Protein AF-A0AAJ2DRD9-F1 (afdb_monomer)

Structure (mmCIF, N/CA/C/O backbone):
data_AF-A0AAJ2DRD9-F1
#
_entry.id   AF-A0AAJ2DRD9-F1
#
loop_
_atom_site.group_PDB
_atom_site.id
_atom_site.type_symbol
_atom_site.label_atom_id
_atom_site.label_alt_id
_atom_site.label_comp_id
_atom_site.label_asym_id
_atom_site.label_entity_id
_atom_site.label_seq_id
_atom_site.pdbx_PDB_ins_code
_atom_site.Cartn_x
_atom_site.Cartn_y
_atom_site.Cartn_z
_atom_site.occupancy
_atom_site.B_iso_or_equiv
_atom_site.auth_seq_id
_atom_site.auth_comp_id
_atom_site.auth_asym_id
_atom_site.auth_atom_id
_atom_site.pdbx_PDB_model_num
ATOM 1 N N . MET A 1 1 ? 4.488 9.420 4.174 1.00 77.81 1 MET A N 1
ATOM 2 C CA . MET A 1 1 ? 3.344 8.500 4.391 1.00 77.81 1 MET A CA 1
ATOM 3 C C . MET A 1 1 ? 2.368 8.739 3.260 1.00 77.81 1 MET A C 1
ATOM 5 O O . MET A 1 1 ? 2.086 9.896 3.001 1.00 77.81 1 MET A O 1
ATOM 9 N N . ILE A 1 2 ? 1.940 7.695 2.550 1.00 83.69 2 ILE A N 1
ATOM 10 C CA . ILE A 1 2 ? 1.170 7.847 1.300 1.00 83.69 2 ILE A CA 1
ATOM 11 C C . ILE A 1 2 ? -0.336 7.654 1.489 1.00 83.69 2 ILE A C 1
ATOM 13 O O . ILE A 1 2 ? -1.120 8.094 0.657 1.00 83.69 2 ILE A O 1
ATOM 17 N N . GLY A 1 3 ? -0.760 6.971 2.552 1.00 87.75 3 GLY A N 1
ATOM 18 C CA . GLY A 1 3 ? -2.143 6.530 2.674 1.00 87.75 3 GLY A CA 1
ATOM 19 C C . GLY A 1 3 ? -2.391 5.625 3.866 1.00 87.75 3 GLY A C 1
ATOM 20 O O . GLY A 1 3 ? -1.522 5.429 4.719 1.00 87.75 3 GLY A O 1
ATOM 21 N N . THR A 1 4 ? -3.576 5.028 3.869 1.00 90.94 4 THR A N 1
ATOM 22 C CA . THR A 1 4 ? -3.930 3.893 4.724 1.00 90.94 4 THR A CA 1
ATOM 23 C C . THR A 1 4 ? -4.332 2.700 3.874 1.00 90.94 4 THR A C 1
ATOM 25 O O . THR A 1 4 ? -4.742 2.833 2.723 1.00 90.94 4 THR A O 1
ATOM 28 N N . ILE A 1 5 ? -4.186 1.510 4.432 1.00 91.88 5 ILE A N 1
ATOM 29 C CA . ILE A 1 5 ? -4.620 0.257 3.823 1.00 91.88 5 ILE A CA 1
ATOM 30 C C . ILE A 1 5 ? -5.213 -0.626 4.911 1.00 91.88 5 ILE A C 1
ATOM 32 O O . ILE A 1 5 ? -4.848 -0.518 6.077 1.00 91.88 5 ILE A O 1
ATOM 36 N N . THR A 1 6 ? -6.147 -1.488 4.543 1.00 92.44 6 THR A N 1
ATOM 37 C CA . THR A 1 6 ? -6.695 -2.493 5.451 1.00 92.44 6 THR A CA 1
ATOM 38 C C . THR A 1 6 ? -5.719 -3.660 5.584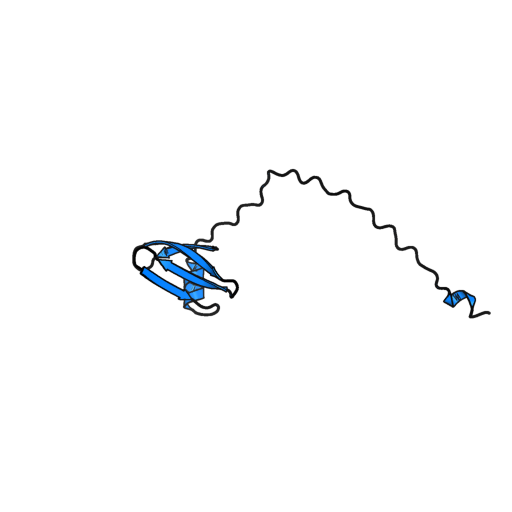 1.00 92.44 6 THR A C 1
ATOM 40 O O . THR A 1 6 ? -5.285 -4.234 4.582 1.00 92.44 6 THR A O 1
ATOM 43 N N . CYS A 1 7 ? -5.373 -4.024 6.817 1.00 90.31 7 CYS A N 1
ATOM 44 C CA . CYS A 1 7 ? -4.547 -5.185 7.108 1.00 90.31 7 CYS A CA 1
ATOM 45 C C . CYS A 1 7 ? -5.241 -6.467 6.631 1.00 90.31 7 CYS A C 1
ATOM 47 O O . CYS A 1 7 ? -6.409 -6.698 6.930 1.00 90.31 7 CYS A O 1
ATOM 49 N N . LEU A 1 8 ? -4.509 -7.329 5.924 1.00 85.75 8 LEU A N 1
ATOM 50 C CA . LEU A 1 8 ? -5.050 -8.591 5.401 1.00 85.75 8 LEU A CA 1
ATOM 51 C C . LEU A 1 8 ? -5.214 -9.676 6.469 1.00 85.75 8 LEU A C 1
ATOM 53 O O . LEU A 1 8 ? -5.918 -10.648 6.226 1.00 85.75 8 LEU A O 1
ATOM 57 N N . CYS A 1 9 ? -4.558 -9.518 7.620 1.00 87.44 9 CYS A N 1
ATOM 58 C CA . CYS A 1 9 ? -4.628 -10.475 8.719 1.00 87.44 9 CYS A CA 1
ATOM 59 C C . CYS A 1 9 ? -5.736 -10.100 9.714 1.00 87.44 9 CYS A C 1
ATOM 61 O O . CYS A 1 9 ? -6.641 -10.891 9.949 1.00 87.44 9 CYS A O 1
ATOM 63 N N . CYS A 1 10 ? -5.704 -8.877 10.258 1.00 90.50 10 CYS A N 1
ATOM 64 C CA . CYS A 1 10 ? -6.634 -8.445 11.308 1.00 90.50 10 CYS A CA 1
ATOM 65 C C . CYS A 1 10 ? -7.746 -7.490 10.845 1.00 90.50 10 CYS A C 1
ATOM 67 O O . CYS A 1 10 ? -8.630 -7.176 11.633 1.00 90.50 10 CYS A O 1
ATOM 69 N N . GLY A 1 11 ? -7.722 -6.999 9.602 1.00 89.31 11 GLY A N 1
ATOM 70 C CA . GLY A 1 11 ? -8.750 -6.084 9.088 1.00 89.31 11 GLY A CA 1
ATOM 71 C C . GLY A 1 11 ? -8.643 -4.631 9.567 1.00 89.31 11 GLY A C 1
ATOM 72 O O . GLY A 1 11 ? -9.429 -3.793 9.132 1.00 89.31 11 GLY A O 1
ATOM 73 N N . GLU A 1 12 ? -7.666 -4.297 10.412 1.00 89.88 12 GLU A N 1
ATOM 74 C CA . GLU A 1 12 ? -7.468 -2.927 10.898 1.00 89.88 12 GLU A CA 1
ATOM 75 C C . GLU A 1 12 ? -6.871 -1.995 9.841 1.00 89.88 12 GLU A C 1
ATOM 77 O O . GLU A 1 12 ? -6.120 -2.419 8.956 1.00 89.88 12 GLU A O 1
ATOM 82 N N . LYS A 1 13 ? -7.164 -0.695 9.946 1.00 90.12 13 LYS A N 1
ATOM 83 C CA . LYS A 1 13 ? -6.558 0.318 9.068 1.00 90.12 13 LYS A CA 1
ATOM 84 C C . LYS A 1 13 ? -5.134 0.617 9.525 1.00 90.12 13 LYS A C 1
ATOM 86 O O . LYS A 1 13 ? -4.913 1.100 10.631 1.00 90.12 13 LYS A O 1
ATOM 91 N N . ILE A 1 14 ? -4.171 0.374 8.646 1.00 91.38 14 ILE A N 1
ATOM 92 C CA . ILE A 1 14 ? -2.744 0.561 8.906 1.00 91.38 14 ILE A CA 1
ATOM 93 C C . ILE A 1 14 ? -2.144 1.625 7.983 1.00 91.38 14 ILE A C 1
ATOM 95 O O . ILE A 1 14 ? -2.596 1.792 6.844 1.00 91.38 14 ILE A O 1
ATOM 99 N N . PRO A 1 15 ? -1.137 2.374 8.459 1.00 89.44 15 PRO A N 1
ATOM 100 C CA . PRO A 1 15 ? -0.486 3.398 7.660 1.00 89.44 15 PRO A CA 1
ATOM 101 C C . PRO A 1 15 ? 0.359 2.762 6.552 1.00 89.44 15 PRO A C 1
ATOM 103 O O . PRO A 1 15 ? 1.210 1.916 6.813 1.00 89.44 15 PRO A O 1
ATOM 106 N N . ALA A 1 16 ? 0.170 3.216 5.314 1.00 91.31 16 ALA A N 1
ATOM 107 C CA . ALA A 1 16 ? 1.032 2.860 4.196 1.00 91.31 16 ALA A CA 1
ATOM 108 C C . ALA A 1 16 ? 2.144 3.908 4.048 1.00 91.31 16 ALA A C 1
ATOM 110 O O . ALA A 1 16 ? 1.889 5.106 3.856 1.00 91.31 16 ALA A O 1
ATOM 111 N N . LYS A 1 17 ? 3.398 3.464 4.139 1.00 90.81 17 LYS A N 1
ATOM 112 C CA . LYS A 1 17 ? 4.591 4.298 3.968 1.00 90.81 17 LYS A CA 1
ATOM 113 C C . LYS A 1 17 ? 5.288 3.918 2.665 1.00 90.81 17 LYS A C 1
ATOM 115 O O . LYS A 1 17 ? 5.314 2.756 2.276 1.00 90.81 17 LYS A O 1
ATOM 120 N N . GLN A 1 18 ? 5.833 4.913 1.979 1.00 91.00 18 GLN A N 1
ATOM 121 C CA . GLN A 1 18 ? 6.671 4.704 0.807 1.00 91.00 18 GLN A CA 1
ATOM 122 C C . GLN A 1 18 ? 8.000 5.409 1.053 1.00 91.00 18 GLN A C 1
ATOM 124 O O . GLN A 1 18 ? 7.999 6.568 1.472 1.00 91.00 18 GLN A O 1
ATOM 129 N N . ASN A 1 19 ? 9.101 4.695 0.837 1.00 89.56 19 ASN A N 1
ATOM 130 C CA . ASN A 1 19 ? 10.451 5.247 0.952 1.00 89.56 19 ASN A CA 1
ATOM 131 C C . ASN A 1 19 ? 10.852 5.964 -0.345 1.00 89.56 19 ASN A C 1
ATOM 133 O O . ASN A 1 19 ? 10.220 5.772 -1.382 1.00 89.56 19 ASN A O 1
ATOM 137 N N . GLU A 1 20 ? 11.949 6.722 -0.312 1.00 87.19 20 GLU A N 1
ATOM 138 C CA . GLU A 1 20 ? 12.491 7.459 -1.471 1.00 87.19 20 GLU A CA 1
ATOM 139 C C . GLU A 1 20 ? 12.768 6.558 -2.685 1.00 87.19 20 GLU A C 1
ATOM 141 O O . GLU A 1 20 ? 12.562 6.952 -3.827 1.00 87.19 20 GLU A O 1
ATOM 146 N N . LEU A 1 21 ? 13.146 5.300 -2.440 1.00 87.00 21 LEU A N 1
ATOM 147 C CA . LEU A 1 21 ? 13.368 4.285 -3.477 1.00 87.00 21 LEU A CA 1
ATOM 148 C C . LEU A 1 21 ? 12.065 3.712 -4.071 1.00 87.00 21 LEU A C 1
ATOM 150 O O . LEU A 1 21 ? 12.100 2.779 -4.869 1.00 87.00 21 LEU A O 1
ATOM 154 N N . GLY A 1 22 ? 10.902 4.208 -3.647 1.00 86.75 22 GLY A N 1
ATOM 155 C CA .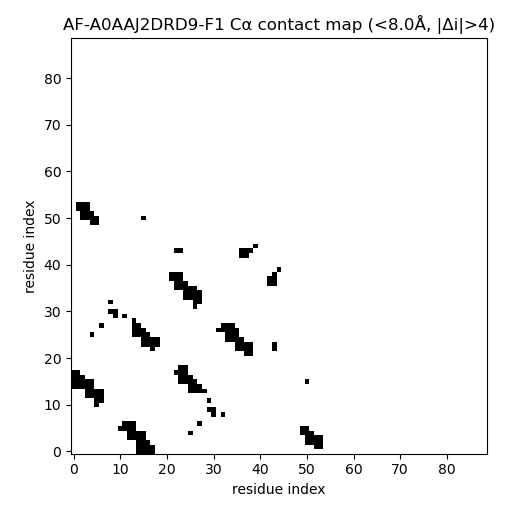 GLY A 1 22 ? 9.590 3.758 -4.104 1.00 86.75 22 GLY A CA 1
ATOM 156 C C . GLY A 1 22 ? 9.091 2.480 -3.433 1.00 86.75 22 GLY A C 1
ATOM 157 O O . GLY A 1 22 ? 7.996 2.016 -3.757 1.00 86.75 22 GLY A O 1
ATOM 158 N N . THR A 1 23 ? 9.845 1.908 -2.493 1.00 90.44 23 THR A N 1
ATOM 159 C CA . THR A 1 23 ? 9.416 0.698 -1.795 1.00 90.44 23 THR A CA 1
ATOM 160 C C . THR A 1 23 ? 8.299 0.972 -0.799 1.00 90.44 23 THR A C 1
ATOM 162 O O . THR A 1 23 ? 8.360 1.942 -0.046 1.00 90.44 23 THR A O 1
ATOM 165 N N . LEU A 1 24 ? 7.295 0.096 -0.802 1.00 91.12 24 LEU A N 1
ATOM 166 C CA . LEU A 1 24 ? 6.117 0.188 0.047 1.00 91.12 24 LEU A CA 1
ATOM 167 C C . LEU A 1 24 ? 6.333 -0.605 1.340 1.00 91.12 24 LEU A C 1
ATOM 169 O O . LEU A 1 24 ? 6.635 -1.798 1.282 1.00 91.12 24 LEU A O 1
ATOM 173 N N . ASP A 1 25 ? 6.149 0.065 2.472 1.00 91.75 25 ASP A N 1
ATOM 174 C CA . ASP A 1 25 ? 6.146 -0.504 3.817 1.00 91.75 25 ASP A CA 1
ATOM 175 C C . ASP A 1 25 ? 4.738 -0.382 4.405 1.00 91.75 25 ASP A C 1
ATOM 177 O O . ASP A 1 25 ? 4.177 0.714 4.534 1.00 91.75 25 ASP A O 1
ATOM 181 N N . VAL A 1 26 ? 4.155 -1.537 4.702 1.00 89.56 26 VAL A N 1
ATOM 182 C CA . VAL A 1 26 ? 2.829 -1.704 5.284 1.00 89.56 26 VAL A CA 1
ATOM 183 C C . VAL A 1 26 ? 2.977 -2.679 6.447 1.00 89.56 26 VAL A C 1
ATOM 185 O O . VAL A 1 26 ? 2.718 -3.875 6.338 1.00 89.56 26 VAL A O 1
ATOM 188 N N . SER A 1 27 ? 3.462 -2.158 7.565 1.00 90.38 27 SER A N 1
ATOM 189 C CA . SER A 1 27 ? 3.641 -2.923 8.797 1.00 90.38 27 SER A CA 1
ATOM 190 C C . SER A 1 27 ? 2.444 -2.707 9.722 1.00 90.38 27 SER A C 1
ATOM 192 O O . SER A 1 27 ? 2.103 -1.571 10.057 1.00 90.38 27 SER A O 1
ATOM 194 N N . CYS A 1 28 ? 1.767 -3.791 10.109 1.00 90.62 28 CYS A N 1
ATOM 195 C CA . CYS A 1 28 ? 0.639 -3.722 11.035 1.00 90.62 28 CYS A CA 1
ATOM 196 C C . CYS A 1 28 ? 1.118 -3.804 12.486 1.00 90.62 28 CYS A C 1
ATOM 198 O O . CYS A 1 28 ? 1.631 -4.838 12.892 1.00 90.62 28 CYS A O 1
ATOM 200 N N . ASN A 1 29 ? 0.866 -2.760 13.279 1.00 87.75 29 ASN A N 1
ATOM 201 C CA . ASN A 1 29 ? 1.206 -2.721 14.708 1.00 87.75 29 ASN A CA 1
ATOM 202 C C . ASN A 1 29 ? 0.306 -3.595 15.603 1.00 87.75 29 ASN A C 1
ATOM 204 O O . ASN A 1 29 ? 0.586 -3.723 16.788 1.00 87.75 29 ASN A O 1
ATOM 208 N N . TRP A 1 30 ? -0.802 -4.131 15.081 1.00 89.75 30 TRP A N 1
ATOM 209 C CA . TRP A 1 30 ? -1.761 -4.911 15.876 1.00 89.75 30 TRP A CA 1
ATOM 210 C C . TRP A 1 30 ? -1.479 -6.408 15.842 1.00 89.75 30 TRP A C 1
ATOM 212 O O . TRP A 1 30 ? -1.613 -7.088 16.850 1.00 89.75 30 TRP A O 1
ATOM 222 N N . CYS A 1 31 ? -1.135 -6.924 14.664 1.00 91.94 31 CYS A N 1
ATOM 223 C CA . CYS A 1 31 ? -0.861 -8.343 14.454 1.00 91.94 31 CYS A CA 1
ATOM 224 C C . CYS A 1 31 ? 0.609 -8.612 14.106 1.00 91.94 31 CYS A C 1
ATOM 226 O O . CYS A 1 31 ? 0.913 -9.697 13.618 1.00 91.94 31 CYS A O 1
ATOM 228 N N . ASP A 1 32 ? 1.477 -7.604 14.257 1.00 89.69 32 ASP A N 1
ATOM 229 C CA . ASP A 1 32 ? 2.917 -7.649 13.972 1.00 89.69 32 ASP A CA 1
ATOM 230 C C . ASP A 1 32 ? 3.261 -8.275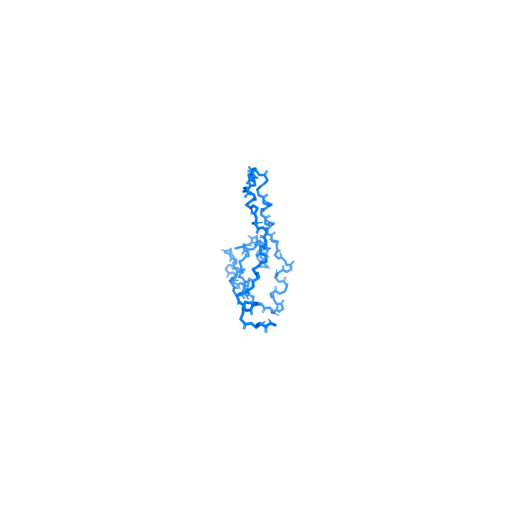 12.617 1.00 89.69 32 ASP A C 1
ATOM 232 O O . ASP A 1 32 ? 4.237 -9.007 12.469 1.00 89.69 32 ASP A O 1
ATOM 236 N N . MET A 1 33 ? 2.438 -7.998 11.602 1.00 87.38 33 MET A N 1
ATOM 237 C CA . MET A 1 33 ? 2.659 -8.510 10.254 1.00 87.38 33 MET A CA 1
ATOM 238 C C . MET A 1 33 ? 3.439 -7.472 9.441 1.00 87.38 33 MET A C 1
ATOM 240 O O . MET A 1 33 ? 2.850 -6.457 9.041 1.00 87.38 33 MET A O 1
ATOM 244 N N . PRO A 1 34 ? 4.739 -7.699 9.170 1.00 89.69 34 PRO A N 1
ATOM 245 C CA 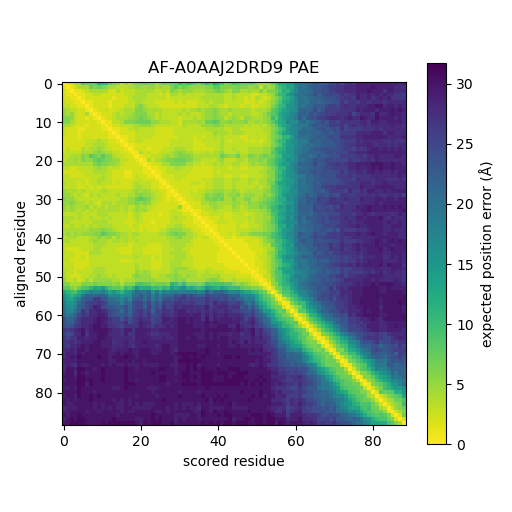. PRO A 1 34 ? 5.502 -6.844 8.282 1.00 89.69 34 PRO A CA 1
ATOM 246 C C . PRO A 1 34 ? 5.168 -7.197 6.833 1.00 89.69 34 PRO A C 1
ATOM 248 O O . PRO A 1 34 ? 5.340 -8.337 6.397 1.00 89.69 34 PRO A O 1
ATOM 251 N N . VAL A 1 35 ? 4.720 -6.215 6.057 1.00 89.44 35 VAL A N 1
ATOM 252 C CA . VAL A 1 35 ? 4.555 -6.373 4.611 1.00 89.44 35 VAL A CA 1
ATOM 253 C C . VAL A 1 35 ? 5.397 -5.326 3.907 1.00 89.44 35 VAL A C 1
ATOM 255 O O . VAL A 1 35 ? 5.138 -4.128 3.986 1.00 89.44 35 VAL A O 1
ATOM 258 N N . TYR A 1 36 ? 6.406 -5.802 3.183 1.00 91.38 36 TYR A N 1
ATOM 259 C CA . TYR A 1 36 ? 7.319 -4.966 2.419 1.00 91.38 36 TYR A CA 1
ATOM 260 C C . TYR A 1 36 ? 7.298 -5.381 0.954 1.00 91.38 36 TYR A C 1
ATOM 262 O O . TYR A 1 36 ? 7.465 -6.558 0.628 1.00 91.38 36 TYR A O 1
ATOM 270 N N . ALA A 1 37 ? 7.098 -4.422 0.052 1.00 92.12 37 ALA A N 1
ATOM 271 C CA . ALA A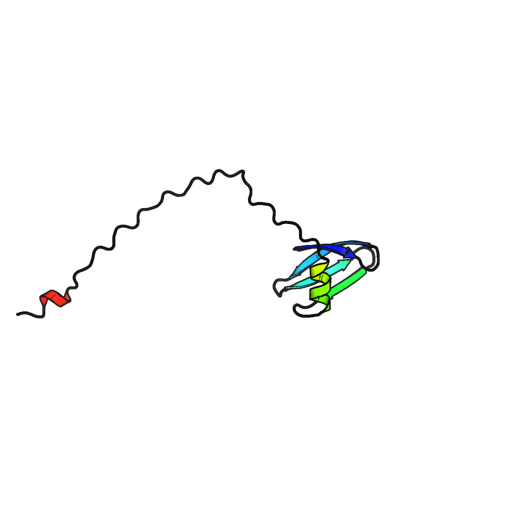 1 37 ? 6.950 -4.717 -1.367 1.00 92.12 37 ALA A CA 1
ATOM 272 C C . ALA A 1 37 ? 7.754 -3.758 -2.243 1.00 92.12 37 ALA A C 1
ATOM 274 O O . ALA A 1 37 ? 7.385 -2.590 -2.419 1.00 92.12 37 ALA A O 1
ATOM 275 N N . LYS A 1 38 ? 8.836 -4.290 -2.833 1.00 92.31 38 LYS A N 1
ATOM 276 C CA . LYS A 1 38 ? 9.728 -3.581 -3.765 1.00 92.31 38 LYS A CA 1
ATOM 277 C C . LYS A 1 38 ? 8.979 -3.077 -5.002 1.00 92.31 38 LYS A C 1
ATOM 279 O O . LYS A 1 38 ? 8.097 -3.795 -5.496 1.00 92.31 38 LYS A O 1
ATOM 284 N N . PRO A 1 39 ? 9.354 -1.903 -5.538 1.00 90.88 39 PRO A N 1
ATOM 285 C CA . PRO A 1 39 ? 8.758 -1.383 -6.763 1.00 90.88 39 PRO A CA 1
ATOM 286 C C . PRO A 1 39 ? 8.897 -2.399 -7.906 1.00 90.88 39 PRO A C 1
ATOM 288 O O . PRO A 1 39 ? 9.887 -3.121 -8.003 1.00 90.88 39 PRO A O 1
ATOM 291 N N . GLY A 1 40 ? 7.864 -2.503 -8.743 1.00 88.25 40 GLY A N 1
ATOM 292 C CA . GLY A 1 40 ? 7.817 -3.440 -9.874 1.00 88.25 40 GLY A CA 1
ATOM 293 C C . GLY A 1 40 ? 7.357 -4.865 -9.537 1.00 88.25 40 GLY A C 1
ATOM 294 O O . GLY A 1 40 ? 6.926 -5.583 -10.440 1.00 88.25 40 GLY A O 1
ATOM 295 N N . SER A 1 41 ? 7.354 -5.268 -8.262 1.00 92.44 41 SER A N 1
ATOM 296 C CA . SER A 1 41 ? 6.837 -6.581 -7.853 1.00 92.44 41 SER A CA 1
ATOM 297 C C . SER A 1 41 ? 5.311 -6.680 -8.000 1.00 92.44 41 SER A C 1
ATOM 299 O O . SER A 1 41 ? 4.586 -5.686 -7.900 1.00 92.44 41 SER A O 1
ATOM 301 N N . ALA A 1 42 ? 4.794 -7.898 -8.200 1.00 91.25 42 ALA A N 1
ATOM 302 C CA . ALA A 1 42 ? 3.349 -8.140 -8.239 1.00 91.25 42 ALA A CA 1
ATOM 303 C C . ALA A 1 42 ? 2.667 -7.739 -6.917 1.00 91.25 42 ALA A C 1
ATOM 305 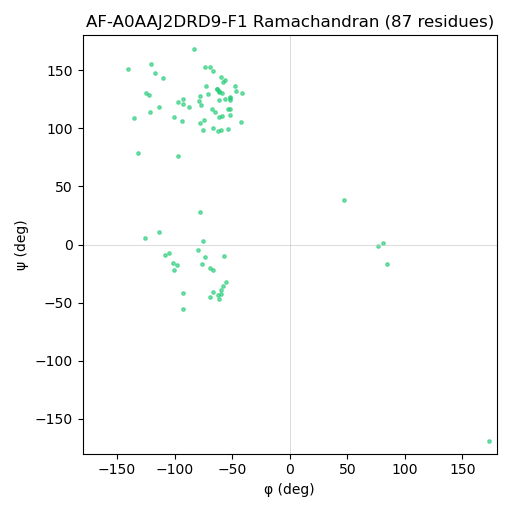O O . ALA A 1 42 ? 1.604 -7.118 -6.935 1.00 91.25 42 ALA A O 1
ATOM 306 N N . ALA A 1 43 ? 3.322 -8.010 -5.782 1.00 88.19 43 ALA A N 1
ATOM 307 C CA . ALA A 1 43 ? 2.861 -7.596 -4.459 1.00 88.19 43 ALA A CA 1
ATOM 308 C C . ALA A 1 43 ? 2.735 -6.071 -4.356 1.00 88.19 43 ALA A C 1
ATOM 310 O O . ALA A 1 43 ? 1.724 -5.570 -3.877 1.00 88.19 43 ALA A O 1
ATOM 311 N N . HIS A 1 44 ? 3.709 -5.323 -4.879 1.00 91.69 44 HIS A N 1
ATOM 312 C CA . HIS A 1 44 ? 3.666 -3.863 -4.868 1.00 91.69 44 HIS A CA 1
ATOM 313 C C . HIS A 1 44 ? 2.484 -3.316 -5.670 1.00 91.69 44 HIS A C 1
ATOM 315 O O . HIS A 1 44 ? 1.781 -2.436 -5.185 1.00 91.69 44 HIS A O 1
ATOM 321 N N . LYS A 1 45 ? 2.211 -3.874 -6.858 1.00 89.25 45 LYS A N 1
ATOM 322 C CA . LYS A 1 45 ? 1.047 -3.486 -7.675 1.00 89.25 45 LYS A CA 1
ATOM 323 C C . LYS A 1 45 ? -0.274 -3.752 -6.947 1.00 89.25 45 LYS A C 1
ATOM 325 O O . LYS A 1 45 ? -1.133 -2.878 -6.899 1.00 89.25 45 LYS A O 1
ATOM 330 N N . GLN A 1 46 ? -0.413 -4.938 -6.354 1.00 90.69 46 GLN A N 1
ATOM 331 C CA . GLN A 1 46 ? -1.622 -5.341 -5.629 1.00 90.69 46 GLN A CA 1
ATOM 332 C C . GLN A 1 46 ? -1.846 -4.508 -4.361 1.00 90.69 46 GLN A C 1
ATOM 334 O O . GLN A 1 46 ? -2.970 -4.100 -4.080 1.00 90.69 46 GLN A O 1
ATOM 339 N N . LEU A 1 47 ? -0.784 -4.220 -3.608 1.00 88.19 47 LEU A N 1
ATOM 340 C CA . LEU A 1 47 ? -0.873 -3.389 -2.410 1.00 88.19 47 LEU A CA 1
ATOM 341 C C . LEU A 1 47 ? -1.180 -1.937 -2.775 1.00 88.19 47 LEU A C 1
ATOM 343 O O . LEU A 1 47 ? -2.099 -1.364 -2.205 1.00 88.19 47 LEU A O 1
ATOM 347 N N . MET A 1 48 ? -0.504 -1.369 -3.777 1.00 87.44 48 MET A N 1
ATOM 348 C CA . MET A 1 48 ? -0.787 -0.014 -4.263 1.00 87.44 48 MET A CA 1
ATOM 349 C C . MET A 1 48 ? -2.231 0.165 -4.738 1.00 87.44 48 MET A C 1
ATOM 351 O O . MET A 1 48 ? -2.801 1.226 -4.513 1.00 87.44 48 MET A O 1
ATOM 355 N N . ALA A 1 49 ? -2.835 -0.858 -5.350 1.00 87.94 49 ALA A N 1
ATOM 356 C CA . ALA A 1 49 ? -4.242 -0.824 -5.755 1.00 87.94 49 ALA A CA 1
ATOM 357 C C . ALA A 1 49 ? -5.219 -0.777 -4.564 1.00 87.94 49 ALA A C 1
ATOM 359 O O . ALA A 1 49 ? -6.363 -0.363 -4.723 1.00 87.94 49 ALA A O 1
ATOM 360 N N . ARG A 1 50 ? -4.781 -1.207 -3.375 1.00 86.19 50 ARG A N 1
ATOM 361 C CA . ARG A 1 50 ? -5.589 -1.252 -2.145 1.00 86.19 50 ARG A CA 1
ATOM 362 C C . ARG A 1 50 ? -5.301 -0.101 -1.186 1.00 86.19 50 ARG A C 1
ATOM 364 O O . ARG A 1 50 ? -6.084 0.120 -0.265 1.00 86.19 50 ARG A O 1
ATOM 371 N N . VAL A 1 51 ? -4.188 0.611 -1.366 1.00 87.88 51 VAL A N 1
ATOM 372 C CA . VAL A 1 51 ? -3.872 1.793 -0.560 1.00 87.88 51 VAL A CA 1
ATOM 373 C C . VAL A 1 51 ? -4.871 2.897 -0.890 1.00 87.88 51 VAL A C 1
ATOM 375 O O . VAL A 1 51 ? -4.897 3.425 -2.001 1.00 87.88 51 VAL A O 1
ATOM 378 N N . GLN A 1 52 ? -5.651 3.294 0.110 1.00 84.94 52 GLN A N 1
ATOM 379 C CA . GL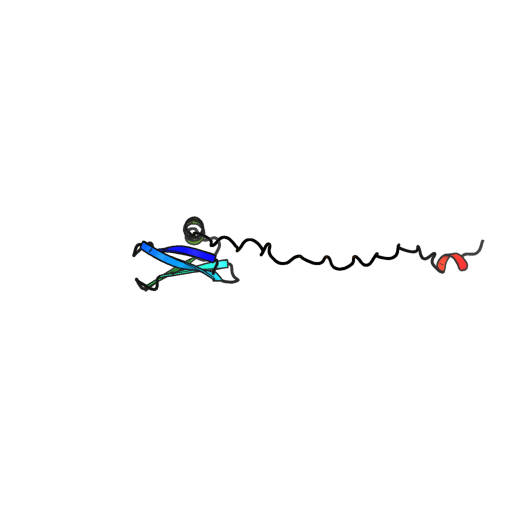N A 1 52 ? -6.386 4.548 0.091 1.00 84.94 52 GLN A CA 1
ATOM 380 C C . GLN A 1 52 ? -5.381 5.657 0.357 1.00 84.94 52 GLN A C 1
ATOM 382 O O . GLN A 1 52 ? -4.964 5.893 1.496 1.00 84.94 52 GLN A O 1
ATOM 387 N N . ARG A 1 53 ? -4.925 6.293 -0.721 1.00 81.38 53 ARG A N 1
ATOM 388 C CA . ARG A 1 53 ? -4.045 7.450 -0.608 1.00 81.38 53 ARG A CA 1
ATOM 389 C C . ARG A 1 53 ? -4.805 8.557 0.099 1.00 81.38 53 ARG A C 1
ATOM 391 O O . ARG A 1 53 ? -5.964 8.814 -0.230 1.00 81.38 53 ARG A O 1
ATOM 398 N N . PHE A 1 54 ? -4.161 9.189 1.074 1.00 71.38 54 PHE A N 1
ATOM 399 C CA . PHE A 1 54 ? -4.685 10.458 1.554 1.00 71.38 54 PHE A CA 1
ATOM 400 C C . PHE A 1 54 ? -4.648 11.389 0.351 1.00 71.38 54 PHE A C 1
ATOM 402 O O . PHE A 1 54 ? -3.603 11.503 -0.292 1.00 71.38 54 PHE A O 1
ATOM 409 N N . ALA A 1 55 ? -5.795 11.965 -0.004 1.00 56.59 55 ALA A N 1
ATOM 410 C CA . ALA A 1 55 ? -5.797 13.067 -0.944 1.00 56.59 55 ALA A CA 1
ATOM 411 C C . ALA A 1 55 ? -4.786 14.082 -0.409 1.00 56.59 55 ALA A C 1
ATOM 413 O O . ALA A 1 55 ? -4.840 14.439 0.772 1.00 56.59 55 ALA A O 1
ATOM 414 N N . GLU A 1 56 ? -3.831 14.468 -1.252 1.00 56.00 56 GLU A N 1
ATOM 415 C CA . GLU A 1 56 ? -3.026 15.660 -1.018 1.00 56.00 56 GLU A CA 1
ATOM 416 C C . GLU A 1 56 ? -3.978 16.749 -0.504 1.00 56.00 56 GLU A C 1
ATOM 418 O O . GLU A 1 56 ? -5.063 16.901 -1.084 1.00 56.00 56 GLU A O 1
ATOM 423 N N . PRO A 1 57 ? -3.667 17.445 0.607 1.00 49.53 57 PRO A N 1
ATOM 424 C CA . PRO A 1 57 ? -4.476 18.587 0.984 1.00 49.53 57 PRO A CA 1
ATOM 425 C C . PRO A 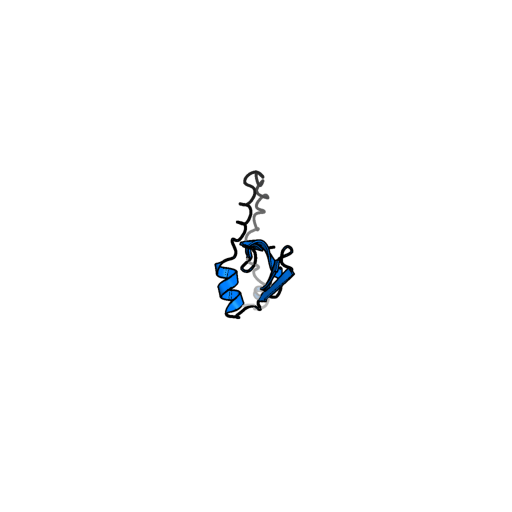1 57 ? -4.553 19.478 -0.254 1.00 49.53 57 PRO A C 1
ATOM 427 O O . PRO A 1 57 ? -3.521 19.806 -0.846 1.00 49.53 57 PRO A O 1
ATOM 430 N N . ALA A 1 58 ? -5.777 19.789 -0.691 1.00 49.47 58 ALA A N 1
ATOM 431 C CA . ALA A 1 58 ? -5.979 20.801 -1.712 1.00 49.47 58 ALA A CA 1
ATOM 432 C C . ALA A 1 58 ? -5.129 22.013 -1.301 1.00 49.47 58 ALA A C 1
ATOM 434 O O . ALA A 1 58 ? -5.149 22.362 -0.115 1.00 49.47 58 ALA A O 1
ATOM 435 N N . PRO A 1 59 ? -4.334 22.596 -2.215 1.00 52.66 59 PRO A N 1
ATOM 436 C CA . PRO A 1 59 ? -3.500 23.733 -1.870 1.00 52.66 59 PRO A CA 1
ATOM 437 C C . PRO A 1 59 ? -4.387 24.780 -1.201 1.00 52.66 59 PRO A C 1
ATOM 439 O O . PRO A 1 59 ? -5.455 25.114 -1.713 1.00 52.66 59 PRO A O 1
ATOM 442 N N . ASP A 1 60 ? -3.960 25.204 -0.018 1.00 48.09 60 ASP A N 1
ATOM 443 C CA . ASP A 1 60 ? -4.625 26.164 0.851 1.00 48.09 60 ASP A CA 1
ATOM 444 C C . ASP A 1 60 ? -5.172 27.344 0.026 1.00 48.09 60 ASP A C 1
ATOM 446 O O . ASP A 1 60 ? -4.420 28.203 -0.437 1.00 48.09 60 ASP A O 1
ATOM 450 N N . ALA A 1 61 ? -6.489 27.395 -0.182 1.00 53.91 61 ALA A N 1
ATOM 451 C CA . ALA A 1 61 ? -7.165 28.489 -0.881 1.00 53.91 61 ALA A CA 1
ATOM 452 C C . ALA A 1 61 ? -7.329 29.732 0.019 1.00 53.91 61 ALA A C 1
ATOM 454 O O . ALA A 1 61 ? -8.278 30.498 -0.145 1.00 53.91 61 ALA A O 1
ATOM 455 N N . THR A 1 62 ? -6.425 29.928 0.985 1.00 52.69 62 THR A N 1
ATOM 456 C CA . THR A 1 62 ? -6.529 30.977 2.012 1.00 52.69 62 THR A CA 1
ATOM 457 C C . THR A 1 62 ? -5.309 31.890 2.104 1.00 52.69 62 THR A C 1
ATOM 459 O O . THR A 1 62 ? -5.284 32.781 2.949 1.00 52.69 62 THR A O 1
ATOM 462 N N . ASN A 1 63 ? -4.321 31.753 1.217 1.00 48.72 63 ASN A N 1
ATOM 463 C CA . ASN A 1 63 ? -3.339 32.817 1.013 1.00 48.72 63 ASN A CA 1
ATOM 464 C C . ASN A 1 63 ? -3.700 33.600 -0.255 1.00 48.72 63 ASN A C 1
ATOM 466 O O . ASN A 1 63 ? -3.533 33.062 -1.352 1.00 48.72 63 ASN A O 1
ATOM 470 N N . PRO A 1 64 ? -4.164 34.864 -0.161 1.00 52.06 64 PRO A N 1
ATOM 471 C CA . PRO A 1 64 ? -4.108 35.758 -1.302 1.00 52.06 64 PRO A CA 1
ATOM 472 C C . PRO A 1 64 ? -2.629 35.945 -1.644 1.00 52.06 64 PRO A C 1
ATOM 474 O O . PRO A 1 64 ? -1.905 36.709 -1.008 1.00 52.06 64 PRO A O 1
ATOM 477 N N . VAL A 1 65 ? -2.169 35.176 -2.629 1.00 52.72 65 VAL A N 1
ATOM 478 C CA . VAL A 1 65 ? -0.873 35.351 -3.269 1.00 52.72 65 VAL A CA 1
ATOM 479 C C . VAL A 1 65 ? -0.890 36.751 -3.864 1.00 52.72 65 VAL A C 1
ATOM 481 O O . VAL A 1 65 ? -1.467 36.980 -4.926 1.00 52.72 65 VAL A O 1
ATOM 484 N N . HIS A 1 66 ? -0.290 37.708 -3.159 1.00 55.97 66 HIS A N 1
ATOM 485 C CA . HIS A 1 66 ? 0.163 38.938 -3.782 1.00 55.97 66 HIS A CA 1
ATOM 486 C C . HIS A 1 66 ? 1.056 38.508 -4.955 1.00 55.97 66 HIS A C 1
ATOM 488 O O . HIS A 1 66 ? 2.067 37.840 -4.714 1.00 55.97 66 HIS A O 1
ATOM 494 N N . PRO A 1 67 ? 0.697 38.807 -6.215 1.00 60.81 67 PRO A N 1
ATOM 495 C CA . PRO A 1 67 ? 1.596 38.512 -7.313 1.00 60.81 67 PRO A CA 1
ATOM 496 C C . PRO A 1 67 ? 2.880 39.320 -7.080 1.00 60.81 67 PRO A C 1
ATOM 498 O O . PRO A 1 67 ? 2.787 40.521 -6.795 1.00 60.81 67 PRO A O 1
ATOM 501 N N . PRO A 1 68 ? 4.076 38.709 -7.161 1.00 63.97 68 PRO A N 1
ATOM 502 C CA . PRO A 1 68 ? 5.297 39.496 -7.189 1.00 63.97 68 PRO A CA 1
ATOM 503 C C . PRO A 1 68 ? 5.218 40.446 -8.397 1.00 63.97 68 PRO A C 1
ATOM 505 O O . PRO A 1 68 ? 4.714 40.037 -9.451 1.00 63.97 68 PRO A O 1
ATOM 508 N N . PRO A 1 69 ? 5.661 41.711 -8.275 1.00 61.19 69 PRO A N 1
ATOM 509 C CA . PRO A 1 69 ? 5.670 42.628 -9.402 1.00 61.19 69 PRO A CA 1
ATOM 510 C C . PRO A 1 69 ? 6.479 41.997 -10.532 1.00 61.19 69 PRO A C 1
ATOM 512 O O . PRO A 1 69 ? 7.623 41.588 -10.338 1.00 61.19 69 PRO A O 1
ATOM 515 N N . VAL A 1 70 ? 5.867 41.886 -11.708 1.00 60.34 70 VAL A N 1
ATOM 516 C CA . VAL A 1 70 ? 6.546 41.429 -12.915 1.00 60.34 70 VAL A CA 1
ATOM 517 C C . VAL A 1 70 ? 7.578 42.495 -13.267 1.00 60.34 70 VAL A C 1
ATOM 519 O O . VAL A 1 70 ? 7.238 43.542 -13.816 1.00 60.34 70 VAL A O 1
ATOM 522 N N . GLU A 1 71 ? 8.841 42.250 -12.925 1.00 61.72 71 GLU A N 1
ATOM 523 C CA . GLU A 1 71 ? 9.948 43.025 -13.468 1.00 61.72 71 GLU A CA 1
ATOM 524 C C . GLU A 1 71 ? 9.955 42.813 -14.983 1.00 61.72 71 GLU A C 1
ATOM 526 O O . GLU A 1 71 ? 10.221 41.722 -15.497 1.00 61.72 71 GLU A O 1
ATOM 531 N N . ALA A 1 72 ? 9.587 43.864 -15.714 1.00 61.59 72 ALA A N 1
ATOM 532 C CA . ALA A 1 72 ? 9.665 43.886 -17.158 1.00 61.59 72 ALA A CA 1
ATOM 533 C C . ALA A 1 72 ? 11.122 43.646 -17.566 1.00 61.59 72 ALA A C 1
ATOM 535 O O . ALA A 1 72 ? 11.980 44.505 -17.368 1.00 61.59 72 ALA A O 1
ATOM 536 N N . LYS A 1 73 ? 11.402 42.476 -18.153 1.00 59.88 73 LYS A N 1
ATOM 537 C CA . LYS A 1 73 ? 12.653 42.231 -18.877 1.00 59.88 73 LYS A CA 1
ATOM 538 C C . LYS A 1 73 ? 12.832 43.365 -19.893 1.00 59.88 73 LYS A C 1
ATOM 540 O O . LYS A 1 73 ? 12.000 43.472 -20.800 1.00 59.88 73 LYS A O 1
ATOM 545 N N . PRO A 1 74 ? 13.874 44.208 -19.785 1.00 59.12 74 PRO A N 1
ATOM 546 C CA . PRO A 1 74 ? 14.132 45.196 -20.813 1.00 59.12 74 PRO A CA 1
ATOM 547 C C . PRO A 1 74 ? 14.457 44.471 -22.120 1.00 59.12 74 PRO A C 1
ATOM 549 O O . PRO A 1 74 ? 15.205 43.490 -22.148 1.00 59.12 74 PRO A O 1
ATOM 552 N N . ALA A 1 75 ? 13.828 44.948 -23.193 1.00 59.06 75 ALA A N 1
ATOM 553 C CA . ALA A 1 75 ? 13.961 44.442 -24.546 1.00 59.06 75 ALA A CA 1
ATOM 554 C C . ALA A 1 75 ? 15.434 44.244 -24.924 1.00 59.06 75 ALA A C 1
ATOM 556 O O . ALA A 1 75 ? 16.277 45.107 -24.669 1.00 59.06 75 ALA A O 1
ATOM 557 N N . ALA A 1 76 ? 15.719 43.108 -25.560 1.00 57.31 76 ALA A N 1
ATOM 558 C CA . ALA A 1 76 ? 17.005 42.800 -26.158 1.00 57.31 76 ALA A CA 1
ATOM 559 C C . ALA A 1 76 ? 17.409 43.929 -27.117 1.00 57.31 76 ALA A C 1
ATOM 561 O O . ALA A 1 76 ? 16.939 44.019 -28.251 1.00 57.31 76 ALA A O 1
ATOM 562 N N . ARG A 1 77 ? 18.269 44.829 -26.640 1.00 58.03 77 ARG A N 1
ATOM 563 C CA . ARG A 1 77 ? 18.881 45.861 -27.465 1.00 58.03 77 ARG A CA 1
ATOM 564 C C . ARG A 1 77 ? 19.935 45.153 -28.305 1.00 58.03 77 ARG A C 1
ATOM 566 O O . ARG A 1 77 ? 20.948 44.709 -27.775 1.00 58.03 77 ARG A O 1
ATOM 573 N N . ALA A 1 78 ? 19.650 44.994 -29.594 1.00 55.97 78 ALA A N 1
ATOM 574 C CA . ALA A 1 78 ? 20.579 44.439 -30.564 1.00 55.97 78 ALA A CA 1
ATOM 575 C C . ALA A 1 78 ? 21.915 45.190 -30.477 1.00 55.97 78 ALA A C 1
ATOM 577 O O . ALA A 1 78 ? 22.004 46.376 -30.802 1.00 55.97 78 ALA A O 1
ATOM 578 N N . VAL A 1 79 ? 22.946 44.503 -29.994 1.00 55.78 79 VAL A N 1
ATOM 579 C CA . VAL A 1 79 ? 24.314 45.006 -30.004 1.00 55.78 79 VAL A CA 1
ATOM 580 C C . VAL A 1 79 ? 24.817 44.810 -31.430 1.00 55.78 79 VAL A C 1
ATOM 582 O O . VAL A 1 79 ? 25.092 43.687 -31.842 1.00 55.78 79 VAL A O 1
ATOM 585 N N . ARG A 1 80 ? 24.891 45.892 -32.213 1.00 58.88 80 ARG A N 1
ATOM 586 C CA . ARG A 1 80 ? 25.714 45.899 -33.428 1.00 58.88 80 ARG A CA 1
ATOM 587 C C . ARG A 1 80 ? 27.162 45.745 -32.972 1.00 58.88 80 ARG A C 1
ATOM 589 O O . ARG A 1 80 ? 27.663 46.578 -32.219 1.00 58.88 80 ARG A O 1
ATOM 596 N N . GLY A 1 81 ? 27.769 44.617 -33.322 1.00 53.88 81 GLY A N 1
ATOM 597 C CA . GLY A 1 81 ? 29.111 44.258 -32.891 1.00 53.88 81 GLY A CA 1
ATOM 598 C C . GLY A 1 81 ? 30.170 45.187 -33.482 1.00 53.88 81 GLY A C 1
ATOM 599 O O . GLY A 1 81 ? 30.053 45.660 -34.606 1.00 53.88 81 GLY A O 1
ATOM 600 N N . VAL A 1 82 ? 31.250 45.375 -32.727 1.00 57.88 82 VAL A N 1
ATOM 601 C CA . VAL A 1 82 ? 32.485 46.094 -33.104 1.00 57.88 82 VAL A CA 1
ATOM 602 C C . VAL A 1 82 ? 33.164 45.533 -34.371 1.00 57.88 82 VAL A C 1
ATOM 604 O O . VAL A 1 82 ? 34.056 46.167 -34.927 1.00 57.88 82 VAL A O 1
ATOM 607 N N . PHE A 1 83 ? 32.719 44.379 -34.876 1.00 55.66 83 PHE A N 1
ATOM 608 C CA . PHE A 1 83 ? 33.221 43.780 -36.114 1.00 55.66 83 PHE A CA 1
ATOM 609 C C . PHE A 1 83 ? 32.835 44.555 -37.389 1.00 55.66 83 PHE A C 1
ATOM 611 O O . PHE A 1 83 ? 33.533 44.426 -38.387 1.00 55.66 83 PHE A O 1
ATOM 618 N N . ASP A 1 84 ? 31.803 45.409 -37.352 1.00 56.75 84 ASP A 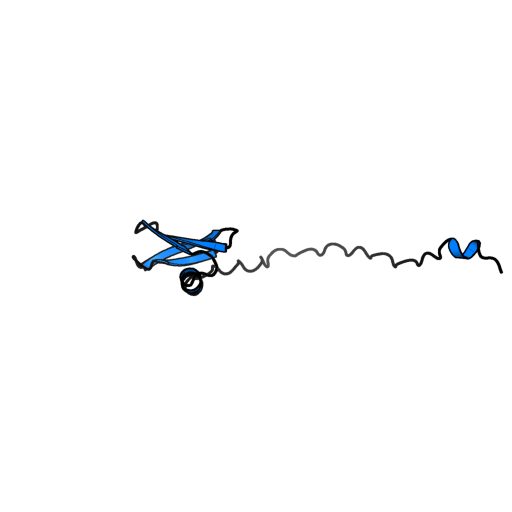N 1
ATOM 619 C CA . ASP A 1 84 ? 31.377 46.237 -38.499 1.00 56.75 84 ASP A CA 1
ATOM 620 C C . ASP A 1 84 ? 32.228 47.510 -38.715 1.00 56.75 84 ASP A C 1
ATOM 622 O O . ASP A 1 84 ? 32.025 48.228 -39.689 1.00 56.75 84 ASP A O 1
ATOM 626 N N . VAL A 1 85 ? 33.184 47.824 -37.830 1.00 57.12 85 VAL A N 1
ATOM 627 C CA . VAL A 1 85 ? 34.003 49.056 -37.936 1.00 57.12 85 VAL A CA 1
ATOM 628 C C . VAL A 1 85 ? 35.372 48.815 -38.594 1.00 57.12 85 VAL A C 1
ATOM 630 O O . VAL A 1 85 ? 35.991 49.764 -39.064 1.00 57.12 85 VAL A O 1
ATOM 633 N N . PHE A 1 86 ? 35.853 47.567 -38.682 1.00 58.34 86 PHE A N 1
ATOM 634 C CA . PHE A 1 86 ? 37.207 47.263 -39.184 1.00 58.34 86 PHE A CA 1
ATOM 635 C C . PHE A 1 86 ? 37.276 46.608 -40.572 1.00 58.34 86 PHE A C 1
ATOM 637 O O . PHE A 1 86 ? 38.365 46.531 -41.140 1.00 58.34 86 PHE A O 1
ATOM 644 N N . THR A 1 87 ? 36.158 46.189 -41.168 1.00 59.53 87 THR A N 1
ATOM 645 C CA . THR A 1 87 ? 36.117 45.771 -42.581 1.00 59.53 87 THR A CA 1
ATOM 646 C C . THR A 1 87 ? 35.629 46.932 -43.438 1.00 59.53 87 THR A C 1
ATOM 648 O O . THR A 1 87 ? 34.465 46.991 -43.825 1.00 59.53 87 THR A O 1
ATOM 651 N N . GLY A 1 88 ? 36.530 47.892 -43.660 1.00 45.53 88 GLY A N 1
ATOM 652 C CA . GLY A 1 88 ? 36.315 49.027 -44.550 1.00 45.53 88 GLY A CA 1
ATOM 653 C C . GLY A 1 88 ? 36.006 48.583 -45.980 1.00 45.53 88 GLY A C 1
ATOM 654 O O . GLY A 1 88 ? 36.720 47.754 -46.549 1.00 45.53 88 GLY A O 1
ATOM 655 N N . ALA A 1 89 ? 34.933 49.150 -46.527 1.00 43.16 89 ALA A N 1
ATOM 656 C CA . ALA A 1 89 ? 34.867 49.496 -47.940 1.00 43.16 89 ALA A CA 1
ATOM 657 C C . ALA A 1 89 ? 35.625 50.813 -48.164 1.00 43.16 89 ALA A C 1
ATOM 659 O O . ALA A 1 89 ? 35.609 51.654 -47.232 1.00 43.16 89 ALA A O 1
#

Sequence (89 aa):
MIGTITCLCCGEKIPAKQNELGTLDVSCNWCDMPVYAKPGSAAHKQLMARVQRFAEPAPDATNPVHPPPVEAKPAARAVRGVFDVFTGA

pLDDT: mean 75.79, std 16.68, range [43.16, 92.44]

Nearest PDB structures (foldseek):
  7cjt-assembly1_D  TM=4.656E-01  e=9.189E+00  Homo sapiens
  8vol-assembly2_E  TM=2.738E-01  e=4.220E+00  Bacteriophage P2
  3qr8-assembly1_A  TM=3.008E-01  e=9.805E+00  Peduovirus P2
  8vom-assembly1_C  TM=2.300E-01  e=6.227E+00  Bacteriophage P2

Solvent-accessible surface area (backbone atoms only — not comparable to full-atom values): 5810 Å² total; per-residue (Å²): 111,54,28,35,27,66,38,91,85,81,62,47,81,30,61,29,34,56,49,96,86,55,31,36,41,41,54,34,90,86,78,72,46,80,42,77,26,53,66,90,39,71,64,27,56,58,48,59,75,55,42,48,54,60,74,73,76,73,77,73,92,78,66,88,74,72,75,75,81,80,77,76,76,76,75,86,73,80,75,83,60,80,72,74,75,75,70,75,127

Secondary structure (DSSP, 8-state):
--EEEE-TTT--EEEEEE-TT--EEEEETTTTEEEEE-TTSHHHHHHHHH-EEPP-PPP-TT---PPPP---PPP------GGGTTS--

Mean predicted aligned error: 16.25 Å

Radius of gyration: 28.38 Å; Cα contacts (8 Å, |Δi|>4): 101; chains: 1; bounding box: 46×60×64 Å

Foldseek 3Di:
DFAWAQDPPPRDIFDWDADPQRKIWTADPPVRDTDIGHPPDPSSVVRVVRGPTDPDPDPPPPDPPPDDPPPPDPDDDDPPDPVVVPPDD